Protein AF-A0A1G5UYV3-F1 (afdb_monomer)

Organism: NCBI:txid279824

Structure (mmCIF, N/CA/C/O backbone):
data_AF-A0A1G5UYV3-F1
#
_entry.id   AF-A0A1G5UYV3-F1
#
loop_
_atom_site.group_PDB
_atom_site.id
_atom_site.type_symbol
_atom_site.label_atom_id
_atom_site.la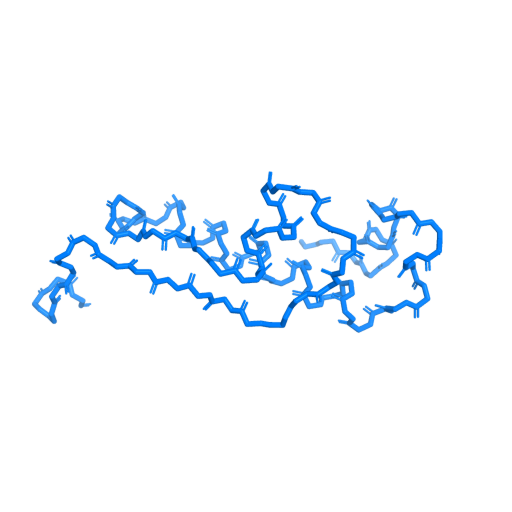bel_alt_id
_atom_site.label_comp_id
_atom_site.label_asym_id
_atom_site.label_entity_id
_atom_site.label_seq_id
_atom_site.pdbx_PDB_ins_code
_atom_site.Cartn_x
_atom_site.Cartn_y
_atom_site.Cartn_z
_atom_site.occupancy
_atom_site.B_iso_or_equiv
_atom_site.auth_seq_id
_atom_site.auth_comp_id
_atom_site.auth_asym_id
_atom_site.auth_atom_id
_atom_site.pdbx_PDB_model_num
ATOM 1 N N . MET A 1 1 ? 13.298 -8.586 7.523 1.00 81.94 1 MET A N 1
ATOM 2 C CA . MET A 1 1 ? 13.000 -7.716 6.365 1.00 81.94 1 MET A CA 1
ATOM 3 C C . MET A 1 1 ? 13.604 -8.349 5.137 1.00 81.94 1 MET A C 1
ATOM 5 O O . MET A 1 1 ? 14.697 -8.890 5.256 1.00 81.94 1 MET A O 1
ATOM 9 N N . LEU A 1 2 ? 12.908 -8.269 4.007 1.00 92.50 2 LEU A N 1
ATOM 10 C CA . LEU A 1 2 ? 13.476 -8.659 2.722 1.00 92.50 2 LEU A CA 1
ATOM 11 C C . LEU A 1 2 ? 14.502 -7.618 2.265 1.00 92.50 2 LEU A C 1
ATOM 13 O O . LEU A 1 2 ? 14.345 -6.423 2.530 1.00 92.50 2 LEU A O 1
ATOM 17 N N . ASN A 1 3 ? 15.549 -8.066 1.583 1.00 95.50 3 ASN A N 1
ATOM 18 C CA . ASN A 1 3 ? 16.458 -7.181 0.868 1.00 95.50 3 ASN A CA 1
ATOM 19 C C . ASN A 1 3 ? 15.846 -6.745 -0.477 1.00 95.50 3 ASN A C 1
ATOM 21 O O . ASN A 1 3 ? 14.870 -7.319 -0.955 1.00 95.50 3 ASN A O 1
ATOM 25 N N . LEU A 1 4 ? 16.423 -5.723 -1.117 1.00 94.06 4 LEU A N 1
ATOM 26 C CA . LEU A 1 4 ? 15.858 -5.170 -2.353 1.00 94.06 4 LEU A CA 1
ATOM 27 C C . LEU A 1 4 ? 15.776 -6.199 -3.494 1.00 94.06 4 LEU A C 1
ATOM 29 O O . LEU A 1 4 ? 14.844 -6.141 -4.287 1.00 94.06 4 LEU A O 1
ATOM 33 N N . THR A 1 5 ? 16.716 -7.140 -3.580 1.00 96.00 5 THR A N 1
ATOM 34 C CA . THR A 1 5 ? 16.700 -8.192 -4.606 1.00 96.00 5 THR A CA 1
ATOM 35 C C . THR A 1 5 ? 15.528 -9.150 -4.397 1.00 96.00 5 THR A C 1
ATOM 37 O O . THR A 1 5 ? 14.842 -9.489 -5.355 1.00 96.00 5 THR A O 1
ATOM 40 N N . GLU A 1 6 ? 15.262 -9.535 -3.148 1.00 97.44 6 GLU A N 1
ATOM 41 C CA . GLU A 1 6 ? 14.108 -10.365 -2.775 1.00 97.44 6 GLU A CA 1
ATOM 42 C C . GLU A 1 6 ? 12.778 -9.638 -2.998 1.00 97.44 6 GLU A C 1
ATOM 44 O O . GLU A 1 6 ? 11.797 -10.256 -3.395 1.00 97.44 6 GLU A O 1
ATOM 49 N N . ILE A 1 7 ? 12.730 -8.321 -2.775 1.00 97.62 7 ILE A N 1
ATOM 50 C CA . ILE A 1 7 ? 11.529 -7.532 -3.075 1.00 97.62 7 ILE A CA 1
ATOM 51 C C . ILE A 1 7 ? 11.298 -7.494 -4.588 1.00 97.62 7 ILE A C 1
ATOM 53 O O . ILE A 1 7 ? 10.183 -7.727 -5.037 1.00 97.62 7 ILE A O 1
ATOM 57 N N . LEU A 1 8 ? 12.336 -7.223 -5.387 1.00 97.25 8 LEU A N 1
ATOM 58 C CA . LEU A 1 8 ? 12.217 -7.128 -6.845 1.00 97.25 8 LEU A CA 1
ATOM 59 C C . LEU A 1 8 ? 11.756 -8.444 -7.484 1.00 97.25 8 LEU A C 1
ATOM 61 O O . LEU A 1 8 ? 10.972 -8.400 -8.429 1.00 97.25 8 LEU A O 1
ATOM 65 N N . SER A 1 9 ? 12.183 -9.599 -6.963 1.00 96.62 9 SER A N 1
ATOM 66 C CA . SER A 1 9 ? 11.791 -10.905 -7.513 1.00 96.62 9 SER A CA 1
ATOM 67 C C . SER A 1 9 ? 10.298 -11.221 -7.361 1.00 96.62 9 SER A C 1
ATOM 69 O O . SER A 1 9 ? 9.791 -12.081 -8.077 1.00 96.62 9 SER A O 1
ATOM 71 N N . ALA A 1 10 ? 9.580 -10.507 -6.486 1.00 95.31 10 ALA A N 1
ATOM 72 C CA . ALA A 1 10 ? 8.130 -10.621 -6.343 1.00 95.31 10 ALA A CA 1
ATOM 73 C C . ALA A 1 10 ? 7.339 -9.875 -7.440 1.00 95.31 10 ALA A C 1
ATOM 75 O O . ALA A 1 10 ? 6.119 -10.009 -7.508 1.00 95.31 10 ALA A O 1
ATOM 76 N N . TYR A 1 11 ? 8.007 -9.091 -8.296 1.00 94.75 11 TYR A N 1
ATOM 77 C CA . TYR A 1 11 ? 7.373 -8.272 -9.331 1.00 94.75 11 TYR A CA 1
ATOM 78 C C . TYR A 1 11 ? 7.698 -8.790 -10.740 1.00 94.75 11 TYR A C 1
ATOM 80 O O . TYR A 1 11 ? 8.813 -9.265 -10.978 1.00 94.75 11 TYR A O 1
ATOM 88 N N . PRO A 1 12 ? 6.780 -8.634 -11.717 1.00 94.31 12 PRO A N 1
ATOM 89 C CA . PRO A 1 12 ? 7.072 -8.884 -13.128 1.00 94.31 12 PRO A CA 1
ATOM 90 C C . PRO A 1 12 ? 8.310 -8.112 -13.600 1.00 94.31 12 PRO A C 1
ATOM 92 O O . PRO A 1 12 ? 8.475 -6.948 -13.232 1.00 94.31 12 PRO A O 1
ATOM 95 N N . GLU A 1 13 ? 9.137 -8.711 -14.466 1.00 93.94 13 GLU A N 1
ATOM 96 C CA . GLU A 1 13 ? 10.399 -8.110 -14.944 1.00 93.94 13 GLU A CA 1
ATOM 97 C C . GLU A 1 13 ? 10.223 -6.675 -15.462 1.00 93.94 13 GLU A C 1
ATOM 99 O O . GLU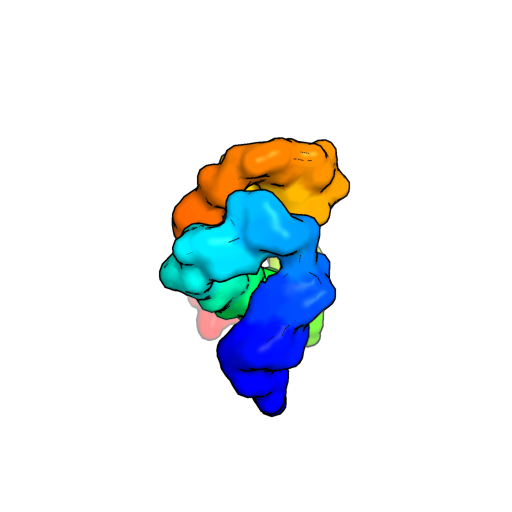 A 1 13 ? 11.009 -5.790 -15.129 1.00 93.94 13 GLU A O 1
ATOM 104 N N . GLY A 1 14 ? 9.138 -6.410 -16.199 1.00 94.50 14 GLY A N 1
ATOM 105 C CA . GLY A 1 14 ? 8.836 -5.076 -16.726 1.00 94.50 14 GLY A CA 1
ATOM 106 C C . GLY A 1 14 ? 8.617 -4.001 -15.652 1.00 94.50 14 GLY A C 1
ATOM 107 O O . GLY A 1 14 ? 8.813 -2.823 -15.927 1.00 94.50 14 GLY A O 1
ATOM 108 N N . LEU A 1 15 ? 8.251 -4.383 -14.424 1.00 94.19 15 LEU A N 1
ATOM 109 C CA . LEU A 1 15 ? 8.073 -3.458 -13.302 1.00 94.19 15 LEU A CA 1
ATOM 110 C C . LEU A 1 15 ? 9.329 -3.316 -12.436 1.00 94.19 15 LEU A C 1
ATOM 112 O O . LEU A 1 15 ? 9.468 -2.313 -11.736 1.00 94.19 15 LEU A O 1
ATOM 116 N N . GLN A 1 16 ? 10.272 -4.259 -12.508 1.00 95.38 16 GLN A N 1
ATOM 117 C CA . GLN A 1 16 ? 11.493 -4.239 -11.694 1.00 95.38 16 GLN A CA 1
ATOM 118 C C . GLN A 1 16 ? 12.406 -3.043 -12.012 1.00 95.38 16 GLN A C 1
ATOM 120 O O . GLN A 1 16 ? 13.173 -2.602 -11.153 1.00 95.38 16 GLN A O 1
ATOM 125 N N . ILE A 1 17 ? 12.290 -2.458 -13.211 1.00 96.31 17 ILE A N 1
ATOM 126 C CA . ILE A 1 17 ? 12.991 -1.217 -13.575 1.00 96.31 17 ILE A CA 1
ATOM 127 C C . ILE A 1 17 ? 12.587 -0.037 -12.673 1.00 96.31 17 ILE A C 1
ATOM 129 O O . ILE A 1 17 ? 13.399 0.846 -12.392 1.00 96.31 17 ILE A O 1
ATOM 133 N N . HIS A 1 18 ? 11.364 -0.047 -12.134 1.00 96.12 18 HIS A N 1
ATOM 134 C CA . HIS A 1 18 ? 10.819 0.991 -11.261 1.00 96.12 18 HIS A CA 1
ATOM 135 C C . HIS A 1 18 ? 11.169 0.751 -9.784 1.00 96.12 18 HIS A C 1
ATOM 137 O O . HIS A 1 18 ? 10.308 0.779 -8.908 1.00 96.12 18 HIS A O 1
ATOM 143 N N . ARG A 1 19 ? 12.457 0.539 -9.491 1.00 96.75 19 ARG A N 1
ATOM 144 C CA . ARG A 1 19 ? 12.962 0.103 -8.171 1.00 96.75 19 ARG A CA 1
ATOM 145 C C . ARG A 1 19 ? 12.447 0.938 -6.993 1.00 96.75 19 ARG A C 1
ATOM 147 O O . ARG A 1 19 ? 12.118 0.379 -5.952 1.00 96.75 19 ARG A O 1
ATOM 154 N N . ALA A 1 20 ? 12.365 2.260 -7.153 1.00 97.06 20 ALA A N 1
ATOM 155 C CA . ALA A 1 20 ? 11.871 3.159 -6.108 1.00 97.06 20 ALA A CA 1
ATOM 156 C C . ALA A 1 20 ? 10.374 2.956 -5.814 1.00 97.06 20 ALA A C 1
ATOM 158 O O . ALA A 1 20 ? 9.981 2.928 -4.651 1.00 97.06 20 ALA A O 1
ATOM 159 N N . PHE A 1 21 ? 9.555 2.759 -6.852 1.00 97.31 21 PHE A N 1
ATOM 160 C CA . PHE A 1 21 ? 8.127 2.475 -6.698 1.00 97.31 21 PHE A CA 1
ATOM 161 C C . PHE A 1 21 ? 7.888 1.085 -6.114 1.00 97.31 21 PHE A C 1
ATOM 163 O O . PHE A 1 21 ? 7.055 0.943 -5.231 1.00 97.31 21 PHE A O 1
ATOM 170 N N . VAL A 1 22 ? 8.673 0.087 -6.528 1.00 97.31 22 VAL A N 1
ATOM 171 C CA . VAL A 1 22 ? 8.641 -1.259 -5.936 1.00 97.31 22 VAL A CA 1
ATOM 172 C C . VAL A 1 22 ? 8.974 -1.217 -4.441 1.00 97.31 22 VAL A C 1
ATOM 174 O O . VAL A 1 22 ? 8.271 -1.814 -3.628 1.00 97.31 22 VAL A O 1
ATOM 177 N N . LEU A 1 23 ? 10.020 -0.479 -4.053 1.00 97.56 23 LEU A N 1
ATOM 178 C CA . LEU A 1 23 ? 10.370 -0.315 -2.642 1.00 97.56 23 LEU A CA 1
ATOM 179 C C . LEU A 1 23 ? 9.269 0.423 -1.867 1.00 97.56 23 LEU A C 1
ATOM 181 O O . LEU A 1 23 ? 8.946 0.028 -0.749 1.00 97.56 23 LEU A O 1
ATOM 185 N N . ARG A 1 24 ? 8.676 1.468 -2.456 1.00 97.75 24 ARG A N 1
ATOM 186 C CA . ARG A 1 24 ? 7.542 2.184 -1.860 1.00 97.75 24 ARG A CA 1
ATOM 187 C C . ARG A 1 24 ? 6.353 1.251 -1.646 1.00 97.75 24 ARG A C 1
ATOM 189 O O . ARG A 1 24 ? 5.821 1.229 -0.545 1.00 97.75 24 ARG A O 1
ATOM 196 N N . GLU A 1 25 ? 5.976 0.473 -2.655 1.00 98.00 25 GLU A N 1
ATOM 197 C CA . GLU A 1 25 ? 4.858 -0.472 -2.579 1.00 98.00 25 GLU A CA 1
ATOM 198 C C . GLU A 1 25 ? 5.108 -1.544 -1.507 1.00 98.00 25 GLU A C 1
ATOM 200 O O . GLU A 1 25 ? 4.228 -1.836 -0.701 1.00 98.00 25 GLU A O 1
ATOM 205 N N . TYR A 1 26 ? 6.342 -2.044 -1.382 1.00 97.88 26 TYR A N 1
ATOM 206 C CA . TYR A 1 26 ? 6.721 -2.916 -0.266 1.00 97.88 26 TYR A CA 1
ATOM 207 C C . TYR A 1 26 ? 6.537 -2.242 1.105 1.00 97.88 26 TYR A C 1
ATOM 209 O O . TYR A 1 26 ? 6.004 -2.856 2.029 1.00 97.88 26 TYR A O 1
ATOM 217 N N . LEU A 1 27 ? 6.944 -0.978 1.257 1.00 97.94 27 LEU A N 1
ATOM 218 C CA . LEU A 1 27 ? 6.740 -0.236 2.504 1.00 97.94 27 LEU A CA 1
ATOM 219 C C . LEU A 1 27 ? 5.255 0.047 2.770 1.00 97.94 27 LEU A C 1
ATOM 221 O O . LEU A 1 27 ? 4.830 -0.031 3.917 1.00 97.94 27 LEU A O 1
ATOM 225 N N . GLN A 1 28 ? 4.457 0.308 1.733 1.00 98.38 28 GLN A N 1
ATOM 226 C CA . GLN A 1 28 ? 3.003 0.445 1.839 1.00 98.38 28 GLN A CA 1
ATOM 227 C C . GLN A 1 28 ? 2.365 -0.856 2.344 1.00 98.38 28 GLN A C 1
ATOM 229 O O . GLN A 1 28 ? 1.575 -0.799 3.282 1.00 98.38 28 GLN A O 1
ATOM 234 N N . TYR A 1 29 ? 2.767 -2.027 1.827 1.00 98.00 29 TYR A N 1
ATOM 235 C CA . TYR A 1 29 ? 2.346 -3.319 2.387 1.00 98.00 29 TYR A CA 1
ATOM 236 C C . TYR A 1 29 ? 2.705 -3.448 3.870 1.00 98.00 29 TYR A C 1
ATOM 238 O O . TYR A 1 29 ? 1.887 -3.923 4.649 1.00 98.00 29 TYR A O 1
ATOM 246 N N . LYS A 1 30 ? 3.899 -3.003 4.280 1.00 97.75 30 LYS A N 1
ATOM 247 C CA . LYS A 1 30 ? 4.312 -3.037 5.692 1.00 97.75 30 LYS A CA 1
ATOM 248 C C . LYS A 1 30 ? 3.521 -2.086 6.584 1.00 97.75 30 LYS A C 1
ATOM 250 O O . LYS A 1 30 ? 3.200 -2.452 7.707 1.00 97.75 30 LYS A O 1
ATOM 255 N N . ILE A 1 31 ? 3.168 -0.901 6.096 1.00 98.06 31 ILE A N 1
ATOM 256 C CA . ILE A 1 31 ? 2.287 0.018 6.825 1.00 98.06 31 ILE A CA 1
ATOM 257 C C . ILE A 1 31 ? 0.896 -0.604 6.983 1.00 98.06 31 ILE A C 1
ATOM 259 O O . ILE A 1 31 ? 0.350 -0.594 8.081 1.00 98.06 31 ILE A O 1
ATOM 263 N N . LEU A 1 32 ? 0.347 -1.180 5.911 1.00 98.25 32 LEU A N 1
ATOM 264 C CA . LEU A 1 32 ? -0.957 -1.844 5.942 1.00 98.25 32 LEU A CA 1
ATOM 265 C C . LEU A 1 32 ? -0.961 -3.053 6.889 1.00 98.25 32 LEU A C 1
ATOM 267 O O . LEU A 1 32 ? -1.890 -3.179 7.676 1.00 98.25 32 LEU A O 1
ATOM 271 N N . GLU A 1 33 ? 0.083 -3.888 6.864 1.00 97.81 33 GLU A N 1
ATOM 272 C CA . GLU A 1 33 ? 0.282 -4.999 7.811 1.00 97.81 33 GLU A CA 1
ATOM 273 C C . GLU A 1 33 ? 0.227 -4.488 9.260 1.00 97.81 33 GLU A C 1
ATOM 275 O O . GLU A 1 33 ? -0.594 -4.949 10.043 1.00 97.81 33 GLU A O 1
ATOM 280 N N . ILE A 1 34 ? 1.002 -3.452 9.601 1.00 97.06 34 ILE A N 1
ATOM 281 C CA . ILE A 1 34 ? 1.016 -2.876 10.958 1.00 97.06 34 ILE A CA 1
ATOM 282 C C . ILE A 1 34 ? -0.358 -2.323 11.369 1.00 97.06 34 ILE A C 1
ATOM 284 O O . ILE A 1 34 ? -0.781 -2.519 12.509 1.00 97.06 34 ILE A O 1
ATOM 288 N N . LEU A 1 35 ? -1.050 -1.611 10.473 1.00 95.94 35 LEU A N 1
ATOM 289 C CA . LEU A 1 35 ? -2.353 -1.009 10.773 1.00 95.94 35 LEU A CA 1
ATOM 290 C C . LEU A 1 35 ? -3.441 -2.068 10.984 1.00 95.94 35 LEU A C 1
ATOM 292 O O . LEU A 1 35 ? -4.229 -1.953 11.925 1.00 95.94 35 LEU A O 1
ATOM 296 N N . PHE A 1 36 ? -3.484 -3.088 10.124 1.00 96.50 36 PHE A N 1
ATOM 297 C CA . PHE A 1 36 ? -4.544 -4.096 10.130 1.00 96.50 36 PHE A CA 1
ATOM 298 C C . PHE A 1 36 ? -4.260 -5.314 11.024 1.00 96.50 36 PHE A C 1
ATOM 300 O O . PHE A 1 36 ? -5.205 -6.023 11.365 1.00 96.50 36 PHE A O 1
ATOM 307 N N . ASP A 1 37 ? -3.024 -5.500 11.493 1.00 97.69 37 ASP A N 1
ATOM 308 C CA . ASP A 1 37 ? -2.706 -6.402 12.613 1.00 97.69 37 ASP A CA 1
ATOM 309 C C . ASP A 1 37 ? -2.822 -5.695 13.982 1.00 97.69 37 ASP A C 1
ATOM 311 O O . ASP A 1 37 ? -2.726 -6.323 15.039 1.00 97.69 37 ASP A O 1
ATOM 315 N N . GLY A 1 38 ? -3.015 -4.372 13.978 1.00 94.75 38 GLY A N 1
ATOM 316 C CA . GLY A 1 38 ? -3.117 -3.539 15.171 1.00 94.75 38 GLY A CA 1
ATOM 317 C C . GLY A 1 38 ? -4.507 -3.532 15.828 1.00 94.75 38 GLY A C 1
ATOM 318 O O . GLY A 1 38 ? -5.503 -3.969 15.248 1.00 94.75 38 GLY A O 1
ATOM 319 N N . PRO A 1 39 ? -4.624 -2.957 17.041 1.00 93.31 39 PRO A N 1
ATOM 320 C CA . PRO A 1 39 ? -5.882 -2.928 17.798 1.00 93.31 39 PRO A CA 1
ATOM 321 C C . PRO A 1 39 ? -6.999 -2.117 17.116 1.00 93.31 39 PRO A C 1
ATOM 323 O O . PRO A 1 39 ? -8.178 -2.350 17.376 1.00 93.31 39 PRO A O 1
ATOM 326 N N . TYR A 1 40 ? -6.644 -1.195 16.217 1.00 92.19 40 TYR A N 1
ATOM 327 C CA . TYR A 1 40 ? -7.586 -0.328 15.505 1.00 92.19 40 TYR A CA 1
ATOM 328 C C . TYR A 1 40 ? -7.953 -0.838 14.105 1.00 92.19 40 TYR A C 1
ATOM 330 O O . TYR A 1 40 ? -8.635 -0.133 13.368 1.00 92.19 40 TYR A O 1
ATOM 338 N N . ALA A 1 41 ? -7.552 -2.056 13.722 1.00 94.69 41 ALA A N 1
ATOM 339 C CA . ALA A 1 41 ? -7.780 -2.603 12.381 1.00 94.69 41 ALA A CA 1
ATOM 340 C C . ALA A 1 41 ? -9.244 -2.499 11.915 1.00 94.69 41 ALA A C 1
ATOM 342 O O . ALA A 1 41 ? -9.530 -2.071 10.801 1.00 94.69 41 ALA A O 1
ATOM 343 N N . SER A 1 42 ? -10.187 -2.823 12.807 1.00 94.56 42 SER A N 1
ATOM 344 C CA . SER A 1 42 ? -11.634 -2.767 12.535 1.00 94.56 42 SER A CA 1
ATOM 345 C C . SER A 1 42 ? -12.197 -1.349 12.363 1.00 94.56 42 SER A C 1
ATOM 347 O O . SER A 1 42 ? -13.363 -1.188 12.005 1.00 94.56 42 SER A O 1
ATOM 349 N N . LYS A 1 43 ? -11.388 -0.320 12.630 1.00 94.94 43 LYS A N 1
ATOM 350 C CA . LYS A 1 43 ? -11.763 1.094 12.566 1.00 94.94 43 LYS A CA 1
ATOM 351 C C . LYS A 1 43 ? -11.251 1.792 11.316 1.00 94.94 43 LYS A C 1
ATOM 353 O O . LYS A 1 43 ? -11.665 2.921 11.083 1.00 94.94 43 LYS A O 1
ATOM 358 N N . PHE A 1 44 ? -10.414 1.144 10.511 1.00 95.38 44 PHE A N 1
ATOM 359 C CA . PHE A 1 44 ? -9.925 1.695 9.251 1.00 95.38 44 PHE A CA 1
ATOM 360 C C . PHE A 1 44 ? -10.591 1.022 8.052 1.00 95.38 44 PHE A C 1
ATOM 362 O O . PHE A 1 44 ? -10.790 -0.190 8.016 1.00 95.38 44 PHE A O 1
ATOM 369 N N . CYS A 1 45 ? -10.897 1.824 7.038 1.00 96.31 45 CYS A N 1
ATOM 370 C CA . CYS A 1 45 ? -11.301 1.370 5.718 1.00 96.31 45 CYS A CA 1
ATOM 371 C C . CYS A 1 45 ? -10.221 1.796 4.724 1.00 96.31 45 CYS A C 1
ATOM 373 O O . CYS A 1 45 ? -9.979 2.989 4.560 1.00 96.31 45 CYS A O 1
ATOM 375 N N . PHE A 1 46 ? -9.554 0.837 4.081 1.00 98.06 46 PHE A N 1
ATOM 376 C CA . PHE A 1 46 ? -8.539 1.127 3.071 1.00 98.06 46 PHE A CA 1
ATOM 377 C C . PHE A 1 46 ? -9.184 1.336 1.697 1.00 98.06 46 PHE A C 1
ATOM 379 O O . PHE A 1 46 ? -9.897 0.463 1.199 1.00 98.06 46 PHE A O 1
ATOM 386 N N . LEU A 1 47 ? -8.924 2.484 1.070 1.00 97.88 47 LEU A N 1
ATOM 387 C CA . LEU A 1 47 ? -9.527 2.870 -0.204 1.00 97.88 47 LEU A CA 1
ATOM 388 C C . LEU A 1 47 ? -8.530 3.626 -1.101 1.00 97.88 47 LEU A C 1
ATOM 390 O O . LEU A 1 47 ? -7.323 3.621 -0.869 1.00 97.88 47 LEU A O 1
ATOM 394 N N . GLY A 1 48 ? -9.030 4.211 -2.190 1.00 97.94 48 GLY A N 1
ATOM 395 C CA . GLY A 1 48 ? -8.235 5.055 -3.079 1.00 97.94 48 GLY A CA 1
ATOM 396 C C . GLY A 1 48 ? -7.348 4.298 -4.071 1.00 97.94 48 GLY A C 1
ATOM 397 O O . GLY A 1 48 ? -7.574 3.129 -4.403 1.00 97.94 48 GLY A O 1
ATOM 398 N N . GLY A 1 49 ? -6.351 5.007 -4.605 1.00 98.00 49 GLY A N 1
ATOM 399 C CA . GLY A 1 49 ? -5.532 4.539 -5.729 1.00 98.00 49 GLY A CA 1
ATOM 400 C C . GLY A 1 49 ? -4.683 3.314 -5.393 1.00 98.00 49 GLY A C 1
ATOM 401 O O . GLY A 1 49 ? -4.626 2.364 -6.179 1.00 98.00 49 GLY A O 1
ATOM 402 N N . THR A 1 50 ? -4.077 3.296 -4.205 1.00 98.38 50 THR A N 1
ATOM 403 C CA . THR A 1 50 ? -3.263 2.160 -3.756 1.00 98.38 50 THR A CA 1
ATOM 404 C C . THR A 1 50 ? -4.127 0.939 -3.438 1.00 98.38 50 THR A C 1
ATOM 406 O O . THR A 1 50 ? -3.725 -0.176 -3.752 1.00 98.38 50 THR A O 1
ATOM 409 N N . CYS A 1 51 ? -5.358 1.108 -2.940 1.00 98.31 51 CYS A N 1
ATOM 410 C CA . CYS A 1 51 ? -6.289 -0.014 -2.776 1.00 98.31 51 CYS A CA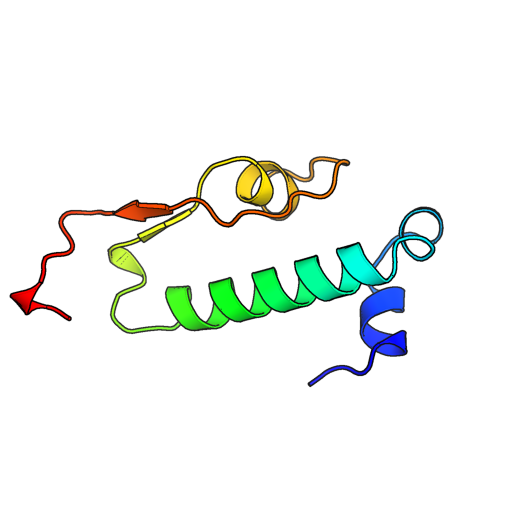 1
ATOM 411 C C . CYS A 1 51 ? -6.639 -0.658 -4.128 1.00 98.31 51 CYS A C 1
ATOM 413 O O . CYS A 1 51 ? -6.553 -1.878 -4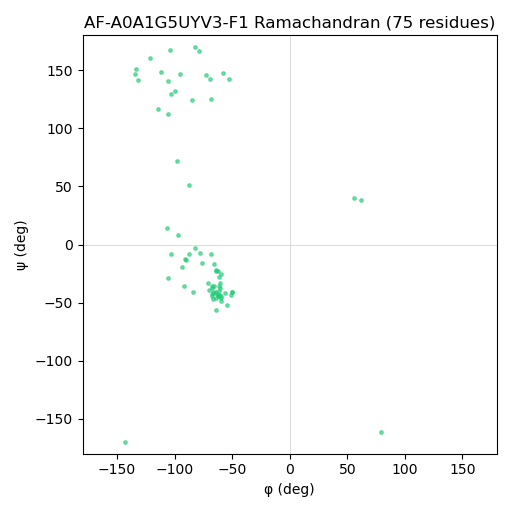.284 1.00 98.31 51 CYS A O 1
ATOM 415 N N . LEU A 1 52 ? -6.912 0.153 -5.158 1.00 98.19 52 LEU A N 1
ATOM 416 C CA . LEU A 1 52 ? -7.123 -0.357 -6.518 1.00 98.19 52 LEU A CA 1
ATOM 417 C C . LEU A 1 52 ? -5.893 -1.101 -7.066 1.00 98.19 52 LEU A C 1
ATOM 419 O O . LEU A 1 52 ? -6.041 -2.110 -7.754 1.00 98.19 52 LEU A O 1
ATOM 423 N N . ARG A 1 53 ? -4.684 -0.620 -6.761 1.00 97.06 53 ARG A N 1
ATOM 424 C CA . ARG A 1 53 ? -3.419 -1.270 -7.127 1.00 97.06 53 ARG A CA 1
ATOM 425 C C . ARG A 1 53 ? -3.251 -2.631 -6.452 1.00 97.06 53 ARG A C 1
ATOM 427 O O . ARG A 1 53 ? -3.084 -3.618 -7.162 1.00 97.06 53 ARG A O 1
ATOM 434 N N . LEU A 1 54 ? -3.313 -2.687 -5.124 1.00 97.25 54 LEU A N 1
ATOM 435 C CA . LEU A 1 54 ? -2.933 -3.880 -4.358 1.00 97.25 54 LEU A CA 1
ATOM 436 C C . LEU A 1 54 ? -4.058 -4.915 -4.254 1.00 97.25 54 LEU A C 1
ATOM 438 O O . LEU A 1 54 ? -3.807 -6.108 -4.373 1.00 97.25 54 LEU A O 1
ATOM 442 N N . VAL A 1 55 ? -5.301 -4.473 -4.047 1.00 97.38 55 VAL A N 1
ATOM 443 C CA . VAL A 1 55 ? -6.443 -5.370 -3.790 1.00 97.38 55 VAL A CA 1
ATOM 444 C C . VAL A 1 55 ? -7.164 -5.736 -5.087 1.00 97.38 55 VAL A C 1
ATOM 446 O O . VAL A 1 55 ? -7.617 -6.867 -5.258 1.00 97.38 55 VAL A O 1
ATOM 449 N N . HIS A 1 56 ? -7.246 -4.793 -6.028 1.00 97.12 56 HIS A N 1
ATOM 450 C CA . HIS A 1 56 ? -7.969 -4.968 -7.292 1.00 97.12 56 HIS A CA 1
ATOM 451 C C . HIS A 1 56 ? -7.056 -5.137 -8.519 1.00 97.12 56 HIS A C 1
ATOM 453 O O . HIS A 1 56 ? -7.540 -5.082 -9.649 1.00 97.12 56 HIS A O 1
ATOM 459 N N . ASN A 1 57 ? -5.758 -5.392 -8.311 1.00 93.12 57 ASN A N 1
ATOM 460 C CA . ASN A 1 57 ? -4.776 -5.711 -9.355 1.00 93.12 57 ASN A CA 1
ATOM 461 C C . ASN A 1 57 ? -4.668 -4.665 -10.483 1.00 93.12 57 ASN A C 1
ATOM 463 O O . ASN A 1 57 ? -4.529 -5.008 -11.658 1.00 93.12 57 ASN A O 1
ATOM 467 N N . ASN A 1 58 ? -4.727 -3.372 -10.155 1.00 94.94 58 ASN A N 1
ATOM 468 C CA . ASN A 1 58 ? -4.466 -2.323 -11.140 1.00 94.94 58 ASN A CA 1
ATOM 469 C C . ASN A 1 58 ? -2.975 -2.304 -11.553 1.00 94.94 58 ASN A C 1
ATOM 471 O O . ASN A 1 58 ? -2.068 -2.476 -10.741 1.00 94.94 58 ASN A O 1
ATOM 475 N N . ASN A 1 59 ? -2.695 -2.041 -12.830 1.00 90.56 59 ASN A N 1
ATOM 476 C CA . ASN A 1 59 ? -1.349 -2.088 -13.407 1.00 90.56 59 ASN A CA 1
ATOM 477 C C . ASN A 1 59 ? -0.505 -0.821 -13.182 1.00 90.56 59 ASN A C 1
ATOM 479 O O . ASN A 1 59 ? 0.661 -0.790 -13.575 1.00 90.56 59 ASN A O 1
ATOM 483 N N . ARG A 1 60 ? -1.059 0.218 -12.550 1.00 94.44 60 ARG A N 1
ATOM 484 C CA . ARG A 1 60 ? -0.351 1.471 -12.253 1.00 94.44 60 ARG A CA 1
ATOM 485 C C . ARG A 1 60 ? 0.055 1.535 -10.777 1.00 94.44 60 ARG A C 1
ATOM 487 O O . ARG A 1 60 ? -0.800 1.393 -9.910 1.00 94.44 60 ARG A O 1
ATOM 494 N N . PHE A 1 61 ? 1.326 1.838 -10.503 1.00 97.19 61 PHE A N 1
ATOM 495 C CA . PHE A 1 61 ? 1.781 2.194 -9.154 1.00 97.19 61 PHE A CA 1
ATOM 496 C C . PHE A 1 61 ? 1.017 3.407 -8.598 1.00 97.19 61 PHE A C 1
ATOM 498 O O . PHE A 1 61 ? 0.645 4.324 -9.339 1.00 97.19 61 PHE A O 1
ATOM 505 N N . SER A 1 62 ? 0.825 3.429 -7.283 1.00 97.81 62 SER A N 1
ATOM 506 C CA . SER A 1 62 ? 0.201 4.532 -6.554 1.00 97.81 62 SER A CA 1
ATOM 507 C C . SER A 1 62 ? 1.027 4.847 -5.307 1.00 97.81 62 SER A C 1
ATOM 509 O O . SER A 1 62 ? 1.709 3.977 -4.769 1.00 97.81 62 SER A O 1
ATOM 511 N N . GLU A 1 63 ? 1.068 6.117 -4.913 1.00 97.19 63 GLU A N 1
ATOM 512 C CA . GLU A 1 63 ? 2.034 6.606 -3.920 1.00 97.19 63 GLU A CA 1
ATOM 513 C C . GLU A 1 63 ? 1.406 6.870 -2.551 1.00 97.19 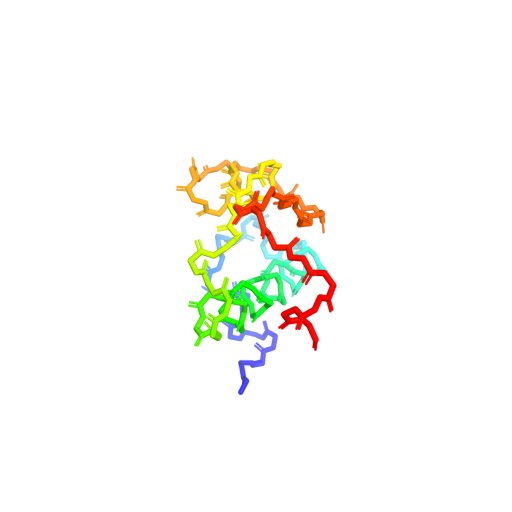63 GLU A C 1
ATOM 515 O O . GLU A 1 63 ? 2.082 6.683 -1.535 1.00 97.19 63 GLU A O 1
ATOM 520 N N . ASP A 1 64 ? 0.123 7.221 -2.532 1.00 97.75 64 ASP A N 1
ATOM 521 C CA . ASP A 1 64 ? -0.604 7.630 -1.334 1.00 97.75 64 ASP A CA 1
ATOM 522 C C . ASP A 1 64 ? -1.365 6.454 -0.717 1.00 97.75 64 ASP A C 1
ATOM 524 O O . ASP A 1 64 ? -1.847 5.564 -1.418 1.00 97.75 64 ASP A O 1
ATOM 528 N N . LEU A 1 65 ? -1.482 6.438 0.608 1.00 98.31 65 LEU A N 1
ATOM 529 C CA . LEU A 1 65 ? -2.372 5.520 1.313 1.00 98.31 65 LEU A CA 1
ATOM 530 C C . LEU A 1 65 ? -3.581 6.308 1.809 1.00 98.31 65 LEU A C 1
ATOM 532 O O . LEU A 1 65 ? -3.447 7.146 2.700 1.00 98.31 65 LEU A O 1
ATOM 536 N N . ASP A 1 66 ? -4.745 6.018 1.236 1.00 97.94 66 ASP A N 1
ATOM 537 C CA . ASP A 1 66 ? -5.999 6.675 1.583 1.00 97.94 66 ASP A CA 1
ATOM 538 C C . ASP A 1 66 ? -6.815 5.787 2.528 1.00 97.94 66 ASP A C 1
ATOM 540 O O . ASP A 1 66 ? -7.026 4.597 2.265 1.00 97.94 66 ASP A O 1
ATOM 544 N N . PHE A 1 67 ? -7.307 6.383 3.613 1.00 97.25 67 PHE A N 1
ATOM 545 C CA . PHE A 1 67 ? -8.146 5.705 4.594 1.00 97.25 67 PHE A CA 1
ATOM 546 C C . PHE A 1 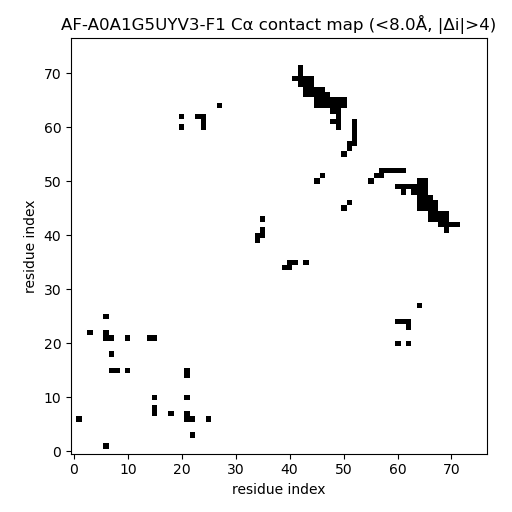67 ? -9.377 6.534 4.926 1.00 97.25 67 PHE A C 1
ATOM 548 O O . PHE A 1 67 ? -9.303 7.751 5.083 1.00 97.25 67 PHE A O 1
ATOM 555 N N . ASP A 1 68 ? -10.490 5.839 5.088 1.00 96.25 68 ASP A N 1
ATOM 556 C CA . ASP A 1 68 ? -1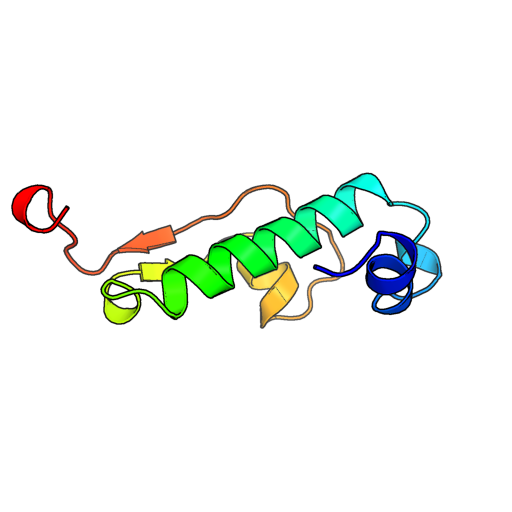1.645 6.327 5.822 1.00 96.25 68 ASP A CA 1
ATOM 557 C C . ASP A 1 68 ? -11.666 5.614 7.180 1.00 96.25 68 ASP A C 1
ATOM 559 O O . ASP A 1 68 ? -10.931 4.641 7.395 1.00 96.25 68 ASP A O 1
ATOM 563 N N . ASN A 1 69 ? -12.476 6.087 8.121 1.00 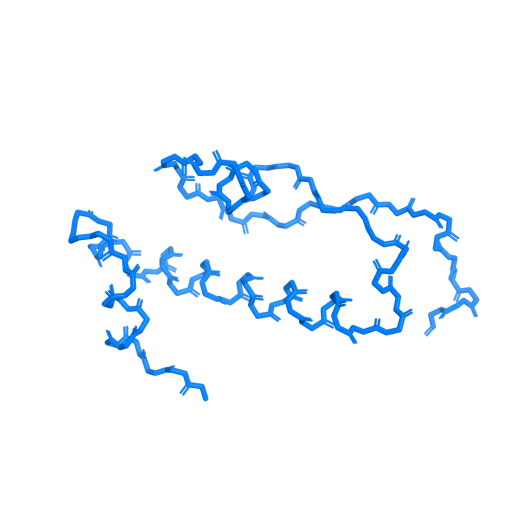94.44 69 ASN A N 1
ATOM 564 C CA . ASN A 1 69 ? -12.533 5.504 9.456 1.00 94.44 69 ASN A CA 1
ATOM 565 C C . ASN A 1 69 ? -13.963 5.280 9.957 1.00 94.44 69 ASN A C 1
ATOM 567 O O . ASN A 1 69 ? -14.897 6.011 9.636 1.00 94.44 69 ASN A O 1
ATOM 571 N N . PHE A 1 70 ? -14.122 4.273 10.812 1.00 93.94 70 PHE A N 1
ATOM 572 C CA . PHE A 1 70 ? -15.385 3.931 11.456 1.00 93.94 70 PHE A CA 1
ATOM 573 C C . PHE A 1 70 ? -15.453 4.517 12.868 1.00 93.94 70 PHE A C 1
ATOM 575 O O . PHE A 1 70 ? -15.396 3.789 13.863 1.00 93.94 70 PHE A O 1
ATOM 582 N N . GLN A 1 71 ? -15.616 5.843 12.936 1.00 89.31 71 GLN A N 1
ATOM 583 C CA . GLN A 1 71 ? -15.783 6.610 14.181 1.00 89.31 71 GLN A CA 1
ATOM 584 C C . GLN A 1 71 ? -14.573 6.524 15.123 1.00 89.31 71 GLN A C 1
ATOM 586 O O . GLN A 1 71 ? -14.742 6.446 16.340 1.00 89.31 71 GLN A O 1
ATOM 591 N N . LEU A 1 72 ? -13.361 6.522 14.563 1.00 88.62 72 LEU A N 1
ATOM 592 C CA . LEU A 1 72 ? -12.144 6.631 15.360 1.00 88.62 72 LEU A CA 1
ATOM 593 C C . LEU A 1 72 ? -12.086 8.040 15.961 1.00 88.62 72 LEU A C 1
ATOM 595 O O . LEU A 1 72 ? -12.184 9.027 15.229 1.00 88.62 72 LEU A O 1
ATOM 599 N N . ASN A 1 73 ? -11.960 8.142 17.282 1.00 87.00 73 ASN A N 1
ATOM 600 C CA . ASN A 1 73 ? -11.930 9.432 17.971 1.00 87.00 73 ASN A CA 1
ATOM 601 C C . ASN A 1 73 ? -10.637 9.640 18.773 1.00 87.00 73 ASN A C 1
ATOM 603 O O . ASN A 1 73 ? -9.937 8.688 19.103 1.00 87.00 73 ASN A O 1
ATOM 607 N N . GLU A 1 74 ? -10.330 10.899 19.102 1.00 84.50 74 GLU A N 1
ATOM 608 C CA . GLU A 1 74 ? -9.094 11.282 19.806 1.00 84.50 74 GLU A CA 1
ATOM 609 C C . GLU A 1 74 ? -8.934 10.624 21.182 1.00 84.50 74 GLU A C 1
ATOM 611 O O . GLU A 1 74 ? -7.811 10.468 21.638 1.00 84.50 74 GLU A O 1
ATOM 616 N N . ALA A 1 75 ? -10.024 10.227 21.846 1.00 85.56 75 ALA A N 1
ATOM 617 C CA . ALA A 1 75 ? -9.943 9.581 23.156 1.00 85.56 75 ALA A CA 1
ATOM 618 C C . ALA A 1 75 ? -9.505 8.108 23.070 1.00 85.56 75 ALA A C 1
ATOM 620 O O . ALA A 1 75 ? -9.156 7.514 24.090 1.00 85.56 75 ALA A O 1
ATOM 621 N N . GLU A 1 76 ? -9.572 7.510 21.878 1.00 75.00 76 GLU A N 1
ATOM 622 C CA . GLU A 1 76 ? -9.133 6.140 21.605 1.00 75.00 76 GLU A CA 1
ATOM 623 C C . GLU A 1 76 ? -7.665 6.068 21.151 1.00 75.00 76 GLU A C 1
ATOM 625 O O . GLU A 1 76 ? -7.124 4.962 21.115 1.00 75.00 76 GLU A O 1
ATOM 630 N N . LEU A 1 77 ? -7.045 7.204 20.803 1.00 68.00 77 LEU A N 1
ATOM 631 C CA . LEU A 1 77 ? -5.640 7.338 20.388 1.00 68.00 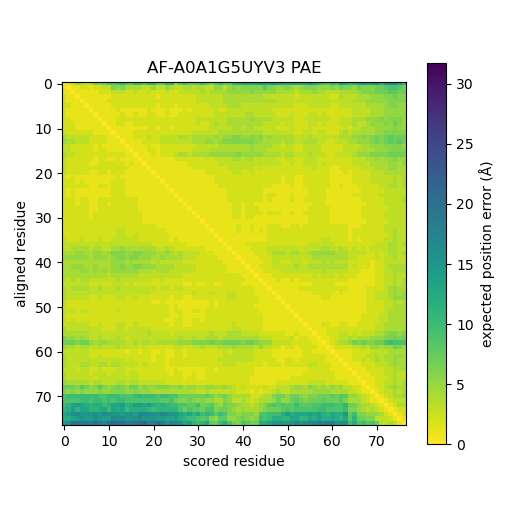77 LEU A CA 1
ATOM 632 C C . LEU A 1 77 ? -4.712 7.575 21.588 1.00 68.00 77 LEU A C 1
ATOM 634 O O . LEU A 1 77 ? -3.599 7.001 21.566 1.00 68.00 77 LEU A O 1
#

Radius of gyration: 14.34 Å; Cα contacts (8 Å, |Δi|>4): 71; chains: 1; bounding box: 32×22×40 Å

Solvent-accessible surface area (backbone atoms only — not comparable to full-atom values): 4774 Å² total; per-residue (Å²): 132,81,52,72,72,64,54,41,71,77,45,61,74,89,54,45,79,44,52,69,59,53,52,48,50,54,49,49,52,51,51,50,49,56,47,60,75,35,98,57,27,92,29,55,43,81,36,61,65,31,35,41,25,73,76,67,67,45,92,58,90,55,89,62,86,42,72,52,66,66,80,75,51,81,93,81,109

Mean predicted aligned error: 3.17 Å

Sequence (77 aa):
MLNLTEILSAYPEGLQIHRAFVLREYLQYKILEILFDGPYASKFCFLGGTCLRLVHNNNRFSEDLDFDNFQLNEAEL

Foldseek 3Di:
DDDLVRLLVVDDPVCSVVSVLSVQLVVVVVVLCPCCVDPQNVFKDWDDDNCCVPVVVDPDGDRDTDIDTDPDDPVND

pLDDT: mean 94.9, std 5.06, range [68.0, 98.38]

InterPro domains:
  IPR014942 Nucleotidyl transferase AbiEii toxin, Type IV TA system [PF08843] (32-68)

Secondary structure (DSSP, 8-state):
---HHHHHTTS-HHHHT-HHHHHHHHHHHHHHHHHHSSTTGGGEEEEHHHHHHHTS--SS-----EEEESS--GGG-